Protein AF-A0AAD9KS31-F1 (afdb_monomer)

Sequence (112 aa):
MDFNKLFQADETKVGALLPDMDRLLRKLMKFVTLRLLRGQTDLCEVKFDLRENQHDDTTVAIGMAARTFMDEEDFGPAQQAKFICEVRRFYTAVLQKMVQHFPFGDTSFVSK

Mean predicted aligned error: 8.3 Å

Structure (mmCIF, N/CA/C/O backbone):
data_AF-A0AAD9KS31-F1
#
_entry.id   AF-A0AAD9KS31-F1
#
loop_
_atom_site.group_PDB
_atom_site.id
_atom_site.type_symbol
_atom_site.label_atom_id
_atom_site.label_alt_id
_atom_site.label_comp_id
_atom_site.label_asym_id
_atom_site.label_entity_id
_atom_site.label_seq_id
_atom_site.pdbx_PDB_ins_code
_atom_site.Cartn_x
_atom_site.Cartn_y
_atom_site.Cartn_z
_atom_site.occupancy
_atom_site.B_iso_or_equiv
_atom_site.auth_seq_id
_atom_site.auth_comp_id
_atom_site.auth_asym_id
_atom_site.auth_atom_id
_atom_site.pdbx_PDB_model_num
ATOM 1 N N . MET A 1 1 ? -6.386 -21.738 13.788 1.00 53.16 1 MET A N 1
ATOM 2 C CA . MET A 1 1 ? -7.548 -21.713 12.872 1.00 53.16 1 MET A CA 1
ATOM 3 C C . MET A 1 1 ? -7.162 -20.827 11.691 1.00 53.16 1 MET A C 1
ATOM 5 O O . MET A 1 1 ? -6.478 -19.842 11.922 1.00 53.16 1 MET A O 1
ATOM 9 N N . ASP A 1 2 ? -7.482 -21.219 10.459 1.00 70.75 2 ASP A N 1
ATOM 10 C CA . ASP A 1 2 ? -7.068 -20.528 9.224 1.00 70.75 2 ASP A CA 1
ATOM 11 C C . ASP A 1 2 ? -7.845 -19.207 9.041 1.00 70.75 2 ASP A C 1
ATOM 13 O O . ASP A 1 2 ? -9.072 -19.209 9.167 1.00 70.75 2 ASP A O 1
ATOM 17 N N . PHE A 1 3 ? -7.147 -18.098 8.760 1.00 62.19 3 PHE A N 1
ATOM 18 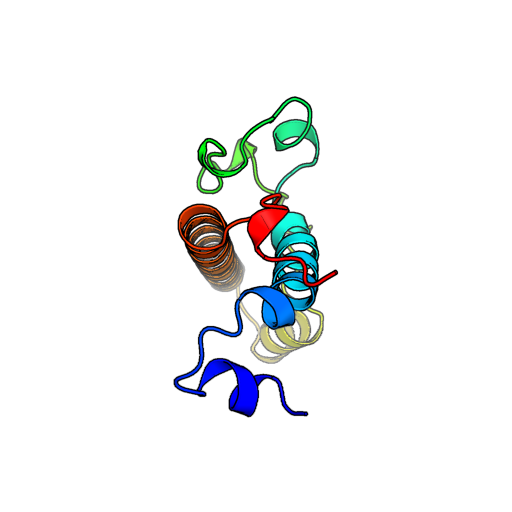C CA . PHE A 1 3 ? -7.725 -16.756 8.565 1.00 62.19 3 PHE A CA 1
ATOM 19 C C . PHE A 1 3 ? -8.872 -16.782 7.546 1.00 62.19 3 PHE A C 1
ATOM 21 O O . PHE A 1 3 ? -9.920 -16.180 7.774 1.00 62.19 3 PHE A O 1
ATOM 28 N N . ASN A 1 4 ? -8.723 -17.569 6.476 1.00 64.19 4 ASN A N 1
ATOM 29 C CA . ASN A 1 4 ? -9.752 -17.705 5.446 1.00 64.19 4 ASN A CA 1
ATOM 30 C C . ASN A 1 4 ? -11.048 -18.341 5.966 1.00 64.19 4 ASN A C 1
ATOM 32 O O . ASN A 1 4 ? -12.131 -17.922 5.571 1.00 64.19 4 ASN A O 1
ATOM 36 N N . LYS A 1 5 ? -10.964 -19.316 6.880 1.00 64.88 5 LYS A N 1
ATOM 37 C CA . LYS A 1 5 ? -12.155 -19.948 7.477 1.00 64.88 5 LYS A CA 1
ATOM 38 C C . LYS A 1 5 ? -12.868 -19.019 8.459 1.00 64.88 5 LYS A C 1
ATOM 40 O O . LYS A 1 5 ? -14.079 -19.108 8.612 1.00 64.88 5 LYS A O 1
ATOM 45 N N . LEU A 1 6 ? -12.117 -18.146 9.128 1.00 61.69 6 LEU A N 1
ATOM 46 C CA . LEU A 1 6 ? -12.648 -17.154 10.066 1.00 61.69 6 LEU A CA 1
ATOM 47 C C . LEU A 1 6 ? -13.328 -15.984 9.351 1.00 61.69 6 LEU A C 1
ATOM 49 O O . LEU A 1 6 ? -14.382 -15.546 9.796 1.00 61.69 6 LEU A O 1
ATOM 53 N N . PHE A 1 7 ? -12.760 -15.518 8.237 1.00 58.09 7 PHE A N 1
ATOM 54 C CA . PHE A 1 7 ? -13.326 -14.435 7.429 1.00 58.09 7 PHE A CA 1
ATOM 55 C C . PHE A 1 7 ? -14.643 -14.822 6.726 1.00 58.09 7 PHE A C 1
ATOM 57 O O . PHE A 1 7 ? -15.441 -13.950 6.408 1.00 58.09 7 PHE A O 1
ATOM 64 N N . GLN A 1 8 ? -14.875 -16.119 6.489 1.00 62.19 8 GLN A N 1
ATOM 65 C CA . GLN A 1 8 ? -16.059 -16.649 5.793 1.00 62.19 8 GLN A CA 1
ATOM 66 C C . GLN A 1 8 ? -17.181 -17.144 6.727 1.00 62.19 8 GLN A C 1
ATOM 68 O O . GLN A 1 8 ? -18.184 -17.659 6.240 1.00 62.19 8 GLN A O 1
ATOM 73 N N . ALA A 1 9 ? -17.025 -17.052 8.051 1.00 65.38 9 ALA A N 1
ATOM 74 C CA . ALA A 1 9 ? -18.051 -17.498 8.995 1.00 65.38 9 ALA A CA 1
ATOM 75 C C . ALA A 1 9 ? -19.142 -16.426 9.187 1.00 65.38 9 ALA A C 1
ATOM 77 O O . ALA A 1 9 ? -18.822 -15.256 9.362 1.00 65.38 9 ALA A O 1
ATOM 78 N N . ASP A 1 10 ? -20.410 -16.846 9.242 1.00 53.97 10 ASP A N 1
ATOM 79 C CA . ASP A 1 10 ? -21.612 -15.990 9.386 1.00 53.97 10 ASP A CA 1
ATOM 80 C C . ASP A 1 10 ? -21.776 -15.347 10.786 1.00 53.97 10 ASP A C 1
ATOM 82 O O . ASP A 1 10 ? -22.759 -14.673 11.086 1.00 53.97 10 ASP A O 1
ATOM 86 N N . GLU A 1 11 ? -20.809 -15.565 11.677 1.00 58.53 11 GLU A N 1
ATOM 87 C CA . GLU A 1 11 ? -20.760 -14.972 13.011 1.00 58.53 11 GLU A CA 1
ATOM 88 C C . GLU A 1 11 ? -19.923 -13.687 12.972 1.00 58.53 11 GLU A C 1
ATOM 90 O O . GLU A 1 11 ? -18.803 -13.682 12.455 1.00 58.53 11 GLU A O 1
ATOM 95 N N . THR A 1 12 ? -20.411 -12.605 13.587 1.00 56.00 12 THR A N 1
ATOM 96 C CA . THR A 1 12 ? -19.686 -11.328 13.701 1.00 56.00 12 THR A CA 1
ATOM 97 C C . THR A 1 12 ? -18.445 -11.479 14.591 1.00 56.00 12 THR A C 1
ATOM 99 O O . THR A 1 12 ? -18.455 -11.160 15.777 1.00 56.00 12 THR A O 1
ATOM 102 N N . LYS A 1 13 ? -17.337 -11.962 14.023 1.00 64.38 13 LYS A N 1
ATOM 103 C CA . LYS A 1 13 ? -16.055 -12.196 14.720 1.00 64.38 13 LYS A CA 1
ATOM 104 C C . LYS A 1 13 ? -15.119 -10.992 14.695 1.00 64.38 13 LYS A C 1
ATOM 106 O O . LYS A 1 13 ? -13.908 -11.153 14.817 1.00 64.38 13 LYS A O 1
ATOM 111 N N . VAL A 1 14 ? -15.662 -9.781 14.566 1.00 66.25 14 VAL A N 1
ATOM 112 C CA . VAL A 1 14 ? -14.888 -8.527 14.498 1.00 66.25 14 VAL A CA 1
ATOM 113 C C . VAL A 1 14 ? -13.889 -8.421 15.658 1.00 66.25 14 VAL A C 1
ATOM 115 O O . VAL A 1 14 ? -12.729 -8.096 15.424 1.00 66.25 14 VAL A O 1
ATOM 118 N N . GLY A 1 15 ? -14.284 -8.829 16.872 1.00 68.00 15 GLY A N 1
ATOM 119 C CA . GLY A 1 15 ? -13.401 -8.913 18.044 1.00 68.00 15 GLY A CA 1
ATOM 120 C C . GLY A 1 15 ? -12.180 -9.826 17.876 1.00 68.00 15 GLY A C 1
ATOM 121 O O . GLY A 1 15 ? -11.082 -9.478 18.298 1.00 68.00 15 GLY A O 1
ATOM 122 N N . ALA A 1 16 ? -12.338 -10.976 17.216 1.00 72.38 16 ALA A N 1
ATOM 123 C CA . ALA A 1 16 ? -11.239 -11.908 16.956 1.00 72.38 16 ALA A CA 1
ATOM 124 C C . ALA A 1 16 ? -10.371 -11.482 15.760 1.00 72.38 16 ALA A C 1
ATOM 126 O O . ALA A 1 16 ? -9.189 -11.811 15.711 1.00 72.38 16 ALA A O 1
ATOM 127 N N . LEU A 1 17 ? -10.949 -10.747 14.804 1.00 76.25 17 LEU A N 1
ATOM 128 C CA . LEU A 1 17 ? -10.248 -10.233 13.623 1.00 76.25 17 LEU A CA 1
ATOM 129 C C . LEU A 1 17 ? -9.488 -8.932 13.907 1.00 76.25 17 LEU A C 1
ATOM 131 O O . LEU A 1 17 ? -8.569 -8.597 13.162 1.00 76.25 17 LEU A O 1
ATOM 135 N N . LEU A 1 18 ? -9.840 -8.214 14.979 1.00 80.00 18 LEU A N 1
ATOM 136 C CA . LEU A 1 18 ? -9.234 -6.940 15.372 1.00 80.00 18 LEU A CA 1
ATOM 137 C C . LEU A 1 18 ? -7.704 -6.988 15.430 1.00 80.00 18 LEU A C 1
ATOM 139 O O . LEU A 1 18 ? -7.086 -6.192 14.725 1.00 80.00 18 LEU A O 1
ATOM 143 N N . PRO A 1 19 ? -7.066 -7.932 16.149 1.00 82.12 19 PRO A N 1
ATOM 144 C CA . PRO A 1 19 ? -5.605 -8.004 16.213 1.00 82.12 19 PRO A CA 1
ATOM 145 C C . PRO A 1 19 ? -4.939 -8.231 14.849 1.00 82.12 19 PRO A C 1
ATOM 147 O O . PRO A 1 19 ? -3.884 -7.656 14.561 1.00 82.12 19 PRO A O 1
ATOM 150 N N . ASP A 1 20 ? -5.551 -9.053 13.994 1.00 84.38 20 ASP A N 1
ATOM 151 C CA . ASP A 1 20 ? -5.026 -9.360 12.663 1.00 84.38 20 ASP A CA 1
ATOM 152 C C . ASP A 1 20 ? -5.180 -8.176 11.707 1.00 84.38 20 ASP A C 1
ATOM 154 O O . ASP A 1 20 ? -4.246 -7.855 10.964 1.00 84.38 20 ASP A O 1
ATOM 158 N N . MET A 1 21 ? -6.318 -7.485 11.767 1.00 85.62 21 MET A N 1
ATOM 159 C CA . MET A 1 21 ? -6.589 -6.274 10.994 1.00 85.62 21 MET A CA 1
ATOM 160 C C . MET A 1 21 ? -5.674 -5.126 11.408 1.00 85.62 21 MET A C 1
ATOM 162 O O . MET A 1 21 ? -5.097 -4.466 10.546 1.00 85.62 21 MET A O 1
ATOM 166 N N . ASP A 1 22 ? -5.439 -4.956 12.705 1.00 84.94 22 ASP A N 1
ATOM 167 C CA . ASP A 1 22 ? -4.456 -4.025 13.259 1.00 84.94 22 ASP A CA 1
ATOM 168 C C . ASP A 1 22 ? -3.037 -4.322 12.755 1.00 84.94 22 ASP A C 1
ATOM 170 O O . ASP A 1 22 ? -2.271 -3.428 12.371 1.00 84.94 22 ASP A O 1
ATOM 174 N N . ARG A 1 23 ? -2.662 -5.606 12.749 1.00 86.81 23 ARG A N 1
ATOM 175 C CA . ARG A 1 23 ? -1.358 -6.054 12.252 1.00 86.81 23 ARG A CA 1
ATOM 176 C C . ARG A 1 23 ? -1.220 -5.786 10.758 1.00 86.81 23 ARG A C 1
ATOM 178 O O . ARG A 1 23 ? -0.147 -5.371 10.314 1.00 86.81 23 ARG A O 1
ATOM 185 N N . LEU A 1 24 ? -2.271 -6.043 9.985 1.00 87.75 24 LEU A N 1
ATOM 186 C CA . LEU A 1 24 ? -2.295 -5.806 8.547 1.00 87.75 24 LEU A CA 1
ATOM 187 C C . LEU A 1 24 ? -2.222 -4.308 8.239 1.00 87.75 24 LEU A C 1
ATOM 189 O O . LEU A 1 24 ? -1.388 -3.910 7.425 1.00 87.75 24 LEU A O 1
ATOM 193 N N . LEU A 1 25 ? -2.994 -3.484 8.951 1.00 87.69 25 LEU A N 1
ATOM 194 C CA . LEU A 1 25 ? -2.981 -2.031 8.812 1.00 87.69 25 LEU A CA 1
ATOM 195 C C . LEU A 1 25 ? -1.561 -1.507 9.029 1.00 87.69 25 LEU A C 1
ATOM 197 O O . LEU A 1 25 ? -1.001 -0.870 8.143 1.00 87.69 25 LEU A O 1
ATOM 201 N N . ARG A 1 26 ? -0.90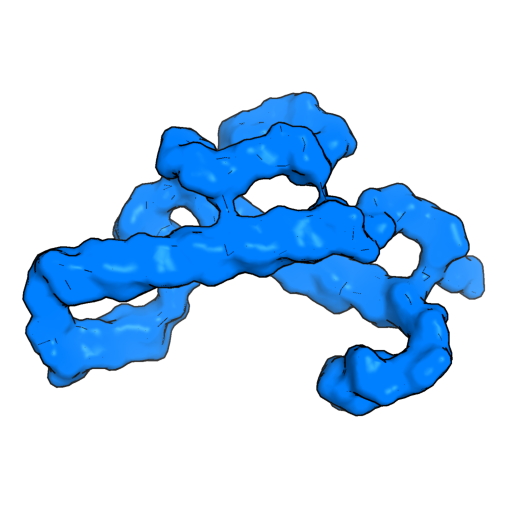5 -1.876 10.137 1.00 86.25 26 ARG A N 1
ATOM 202 C CA . ARG A 1 26 ? 0.486 -1.474 10.423 1.00 86.25 26 ARG A CA 1
ATOM 203 C C . ARG A 1 26 ? 1.478 -1.862 9.323 1.00 86.25 26 ARG A C 1
ATOM 205 O O . ARG A 1 26 ? 2.445 -1.137 9.092 1.00 86.25 26 ARG A O 1
ATOM 212 N N . LYS A 1 27 ? 1.278 -2.999 8.650 1.00 86.75 27 LYS A N 1
ATOM 213 C CA . LYS A 1 27 ? 2.137 -3.418 7.530 1.00 86.75 27 LYS A CA 1
ATOM 214 C C . LYS A 1 27 ? 1.905 -2.565 6.288 1.00 86.75 27 LYS A C 1
ATOM 216 O O . LYS A 1 27 ? 2.881 -2.127 5.687 1.00 86.75 27 LYS A O 1
ATOM 221 N N . LEU A 1 28 ? 0.647 -2.329 5.930 1.00 86.31 28 LEU A N 1
ATOM 222 C CA . LEU A 1 28 ? 0.271 -1.566 4.738 1.00 86.31 28 LEU A CA 1
ATOM 223 C C . LEU A 1 28 ? 0.562 -0.070 4.898 1.00 86.31 28 LEU A C 1
ATOM 225 O O . LEU A 1 28 ? 0.997 0.576 3.953 1.00 86.31 28 LEU A O 1
ATOM 229 N N . MET A 1 29 ? 0.448 0.459 6.116 1.00 86.19 29 MET A N 1
ATOM 230 C CA . MET A 1 29 ? 0.773 1.846 6.459 1.00 86.19 29 MET A CA 1
ATOM 231 C C . MET A 1 29 ? 2.235 2.231 6.196 1.00 86.19 29 MET A C 1
ATOM 233 O O . MET A 1 29 ? 2.530 3.413 6.060 1.00 86.19 29 MET A O 1
ATOM 237 N N . LYS A 1 30 ? 3.147 1.261 6.040 1.00 85.00 30 LYS A N 1
ATOM 238 C CA . LYS A 1 30 ? 4.537 1.509 5.605 1.00 85.00 30 LYS A CA 1
ATOM 239 C C . LYS A 1 30 ? 4.639 2.111 4.200 1.00 85.00 30 LYS A C 1
ATOM 241 O O . LYS A 1 30 ? 5.723 2.487 3.775 1.00 85.00 30 LYS A O 1
ATOM 246 N N . PHE A 1 31 ? 3.531 2.157 3.469 1.00 86.81 31 PHE A N 1
ATOM 247 C CA . PHE A 1 31 ? 3.403 2.825 2.185 1.00 86.81 31 PHE A CA 1
ATOM 248 C C . PHE A 1 31 ? 3.440 4.361 2.287 1.00 86.81 31 PHE A C 1
ATOM 250 O O . PHE A 1 31 ? 3.945 5.030 1.379 1.00 86.81 31 PHE A O 1
ATOM 257 N N . VAL A 1 32 ? 2.943 4.926 3.390 1.00 88.62 32 VAL A N 1
ATOM 258 C CA . VAL A 1 32 ? 2.851 6.376 3.592 1.00 88.62 32 VAL A CA 1
ATOM 259 C C . VAL A 1 32 ? 3.906 6.899 4.554 1.00 88.62 32 VAL A C 1
ATOM 261 O O . VAL A 1 32 ? 4.400 6.191 5.427 1.00 88.62 32 VAL A O 1
ATOM 264 N N . THR A 1 33 ? 4.256 8.170 4.391 1.00 87.31 33 THR A N 1
ATOM 265 C CA . THR A 1 33 ? 5.309 8.806 5.180 1.00 87.31 33 THR A CA 1
ATOM 266 C C . THR A 1 33 ? 4.882 9.014 6.633 1.00 87.31 33 THR A C 1
ATOM 268 O O . THR A 1 33 ? 3.747 9.386 6.923 1.00 87.31 33 THR A O 1
ATOM 271 N N . LEU A 1 34 ? 5.825 8.877 7.572 1.00 83.44 34 LEU A N 1
ATOM 272 C CA . LEU A 1 34 ? 5.558 9.123 8.996 1.00 83.44 34 LEU A CA 1
ATOM 273 C C . LEU A 1 34 ? 5.062 10.556 9.266 1.00 83.44 34 LEU A C 1
ATOM 275 O O . LEU A 1 34 ? 4.302 10.774 10.205 1.00 83.44 34 LEU A O 1
ATOM 279 N N . ARG A 1 35 ? 5.470 11.532 8.440 1.00 84.75 35 ARG A N 1
ATOM 280 C CA . ARG A 1 35 ? 5.006 12.925 8.529 1.00 84.75 35 ARG A CA 1
ATOM 281 C C . ARG A 1 35 ? 3.487 13.023 8.410 1.00 84.75 35 ARG A C 1
ATOM 283 O O . ARG A 1 35 ? 2.902 13.796 9.153 1.00 84.75 35 ARG A O 1
ATOM 290 N N . LEU A 1 36 ? 2.876 12.234 7.525 1.00 83.69 36 LEU A N 1
ATOM 291 C CA . LEU A 1 36 ? 1.424 12.199 7.353 1.00 83.69 36 LEU A CA 1
ATOM 292 C C . LEU A 1 36 ? 0.710 11.780 8.637 1.00 83.69 36 LEU A C 1
ATOM 294 O O . LEU A 1 36 ? -0.358 12.290 8.932 1.00 83.69 36 LEU A O 1
ATOM 298 N N . LEU A 1 37 ? 1.304 10.856 9.392 1.00 80.81 37 LEU A N 1
ATOM 299 C CA . LEU A 1 37 ? 0.686 10.262 10.579 1.00 80.81 37 LEU A CA 1
ATOM 300 C C . LEU A 1 37 ? 0.934 11.074 11.847 1.00 80.81 37 LEU A C 1
ATOM 302 O O . LEU A 1 37 ? 0.204 10.938 12.826 1.00 80.81 37 LEU A O 1
ATOM 306 N N . ARG A 1 38 ? 1.958 11.933 11.851 1.00 79.44 38 ARG A N 1
ATOM 307 C CA . ARG A 1 38 ? 2.233 12.822 12.980 1.00 79.44 38 ARG A CA 1
ATOM 308 C C . ARG A 1 38 ? 1.122 13.866 13.093 1.00 79.44 38 ARG A C 1
ATOM 310 O O . ARG A 1 38 ? 1.037 14.770 12.272 1.00 79.44 38 ARG A O 1
ATOM 317 N N . GLY A 1 39 ? 0.315 13.749 14.144 1.00 68.81 39 GLY A N 1
ATOM 318 C CA . GLY A 1 39 ? -0.758 14.694 14.469 1.00 68.81 39 GLY A CA 1
ATOM 319 C C . GLY A 1 39 ? -2.147 14.282 13.981 1.00 68.81 39 GLY A C 1
ATOM 320 O O . GLY A 1 39 ? -3.105 14.979 14.290 1.00 68.81 39 GLY A O 1
ATOM 321 N N . GLN A 1 40 ? -2.275 13.153 13.278 1.00 77.75 40 GLN A N 1
ATOM 322 C CA . GLN A 1 40 ? -3.582 12.626 12.883 1.00 77.75 40 GLN A CA 1
ATOM 323 C C . GLN A 1 40 ? -4.208 11.867 14.047 1.00 77.75 40 GLN A C 1
ATOM 325 O O . GLN A 1 40 ? -3.602 10.945 14.595 1.00 77.75 40 GLN A O 1
ATOM 330 N N . THR A 1 41 ? -5.407 12.291 14.439 1.00 74.75 41 THR A N 1
ATOM 331 C CA . THR A 1 41 ? -6.199 11.647 15.499 1.00 74.75 41 THR A CA 1
ATOM 332 C C . THR A 1 41 ? -7.204 10.658 14.920 1.00 74.75 41 THR A C 1
ATOM 334 O O . THR A 1 41 ? -7.511 9.664 15.570 1.00 74.75 41 THR A O 1
ATOM 337 N N . ASP A 1 42 ? -7.644 10.896 13.683 1.00 82.06 42 ASP A N 1
ATOM 338 C CA . ASP A 1 42 ? -8.519 10.013 12.925 1.00 82.06 42 ASP A CA 1
ATOM 339 C C . ASP A 1 42 ? -7.845 9.614 11.606 1.00 82.06 42 ASP A C 1
ATOM 341 O O . ASP A 1 42 ? -7.449 10.453 10.796 1.00 82.06 42 ASP A O 1
ATOM 345 N N . LEU A 1 43 ? -7.697 8.308 11.389 1.00 83.69 43 LEU A N 1
ATOM 346 C CA . LEU A 1 43 ? -7.135 7.784 10.148 1.00 83.69 43 LEU A CA 1
ATOM 347 C C . LEU A 1 43 ? -8.105 7.944 8.967 1.00 83.69 43 LEU A C 1
ATOM 349 O O . LEU A 1 43 ? -7.649 7.920 7.823 1.00 83.69 43 LEU A O 1
ATOM 353 N N . CYS A 1 44 ? -9.410 8.107 9.209 1.00 83.38 44 CYS A N 1
ATOM 354 C CA . CYS A 1 44 ? -10.424 8.264 8.160 1.00 83.38 44 CYS A CA 1
ATOM 355 C C . CYS A 1 44 ? -10.245 9.561 7.365 1.00 83.38 44 CYS A C 1
ATOM 357 O O . CYS A 1 44 ? -10.627 9.628 6.197 1.00 83.38 44 CYS A O 1
ATOM 359 N N . GLU A 1 45 ? -9.626 10.573 7.973 1.00 84.38 45 GLU A N 1
ATOM 360 C CA . GLU A 1 45 ? -9.357 11.874 7.353 1.00 84.38 45 GLU A CA 1
ATOM 361 C C . GLU A 1 45 ? -8.047 11.892 6.545 1.00 84.38 45 GLU A C 1
ATOM 363 O O . GLU A 1 45 ? -7.739 12.858 5.837 1.00 84.38 45 GLU A O 1
ATOM 368 N N . VAL A 1 46 ? -7.260 10.815 6.616 1.00 86.75 46 VAL A N 1
ATOM 369 C CA . VAL A 1 46 ? -5.958 10.733 5.960 1.00 86.75 46 VAL A CA 1
ATOM 370 C C . VAL A 1 46 ? -6.118 10.538 4.451 1.00 86.75 46 VAL A C 1
ATOM 372 O O . VAL A 1 46 ? -6.686 9.563 3.960 1.00 86.75 46 VAL A O 1
ATOM 375 N N . LYS A 1 47 ? -5.522 11.453 3.683 1.00 90.00 47 LYS A N 1
ATOM 376 C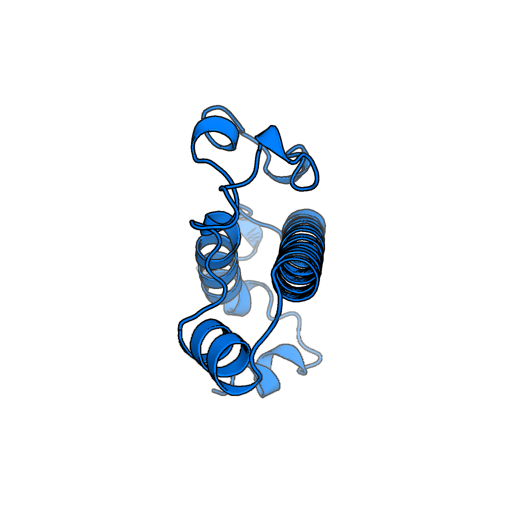 CA . LYS A 1 47 ? -5.490 11.396 2.215 1.00 90.00 47 LYS A CA 1
ATOM 377 C C . LYS A 1 47 ? -4.354 10.499 1.720 1.00 90.00 47 LYS A C 1
ATOM 379 O O . LYS A 1 47 ? -3.240 10.966 1.460 1.00 90.00 47 LYS A O 1
ATOM 384 N N . PHE A 1 48 ? -4.634 9.198 1.633 1.00 90.50 48 PHE A N 1
ATOM 385 C CA . PHE A 1 48 ? -3.687 8.160 1.196 1.00 90.50 48 PHE A CA 1
ATOM 386 C C . PHE A 1 48 ? -3.365 8.183 -0.307 1.00 90.50 48 PHE A C 1
ATOM 388 O O . PHE A 1 48 ? -2.419 7.530 -0.744 1.00 90.50 48 PHE A O 1
ATOM 395 N N . ASP A 1 49 ? -4.160 8.876 -1.112 1.00 90.88 49 ASP A N 1
ATOM 396 C CA . ASP A 1 49 ? -4.063 8.979 -2.571 1.00 90.88 49 ASP A CA 1
ATOM 397 C C . ASP A 1 49 ? -3.086 10.069 -3.043 1.00 90.88 49 ASP A C 1
ATOM 399 O O . ASP A 1 49 ? -2.574 9.999 -4.160 1.00 90.88 49 ASP A O 1
ATOM 403 N N . LEU A 1 50 ? -2.771 11.036 -2.178 1.00 90.56 50 LEU A N 1
ATOM 404 C CA . LEU A 1 50 ? -1.839 12.124 -2.470 1.00 90.56 50 LEU A CA 1
ATOM 405 C C . LEU A 1 50 ? -0.383 11.638 -2.521 1.00 90.56 50 LEU A C 1
ATOM 407 O O . LEU A 1 50 ? 0.113 10.991 -1.596 1.00 90.56 50 LEU A O 1
ATOM 411 N N . ARG A 1 51 ? 0.341 11.970 -3.597 1.00 89.19 51 ARG A N 1
ATOM 412 C CA . ARG A 1 51 ? 1.693 11.440 -3.848 1.00 89.19 51 ARG A CA 1
ATOM 413 C C . ARG A 1 51 ? 2.718 11.923 -2.823 1.00 89.19 51 ARG A C 1
ATOM 415 O O . ARG A 1 51 ? 3.600 11.148 -2.452 1.00 89.19 51 ARG A O 1
ATOM 422 N N . GLU A 1 52 ? 2.588 13.157 -2.348 1.00 89.81 52 GLU A N 1
ATOM 423 C CA . GLU A 1 52 ? 3.430 13.787 -1.321 1.00 89.81 52 GLU A CA 1
ATOM 424 C C . GLU A 1 52 ? 3.298 13.143 0.066 1.00 89.81 52 GLU A C 1
ATOM 426 O O . GLU A 1 52 ? 4.127 13.372 0.953 1.00 89.81 52 GLU A O 1
ATOM 431 N N . ASN A 1 53 ? 2.255 12.334 0.251 1.00 90.19 53 ASN A N 1
ATOM 432 C CA . ASN A 1 53 ? 1.998 11.583 1.469 1.00 90.19 53 ASN A CA 1
ATOM 433 C C . ASN A 1 53 ? 2.588 10.169 1.413 1.00 90.19 53 ASN A C 1
ATOM 435 O O . ASN A 1 53 ? 2.660 9.499 2.443 1.00 90.19 53 ASN A O 1
ATOM 439 N N . GLN A 1 54 ? 3.051 9.725 0.245 1.00 91.38 54 GLN A N 1
ATOM 440 C CA . GLN A 1 54 ? 3.540 8.372 -0.002 1.00 91.38 54 GLN A CA 1
ATOM 441 C C . GLN A 1 54 ? 5.068 8.336 -0.106 1.00 91.38 54 GLN A C 1
ATOM 443 O O . GLN A 1 54 ? 5.700 9.292 -0.555 1.00 91.38 54 GLN A O 1
ATOM 448 N N . HIS A 1 55 ? 5.670 7.204 0.255 1.00 89.75 55 HIS A N 1
ATOM 449 C CA . HIS A 1 55 ? 7.098 6.969 0.027 1.00 89.75 55 HIS A CA 1
ATOM 450 C C . HIS A 1 55 ? 7.456 6.956 -1.462 1.00 89.75 55 HIS A C 1
ATOM 452 O O . HIS A 1 55 ? 6.587 6.731 -2.305 1.00 89.75 55 HIS A O 1
ATOM 458 N N . ASP A 1 56 ? 8.731 7.168 -1.791 1.00 88.06 56 ASP A N 1
ATOM 459 C CA . ASP A 1 56 ? 9.230 7.133 -3.169 1.00 88.06 56 ASP A CA 1
ATOM 460 C C . ASP A 1 56 ? 9.260 5.737 -3.779 1.00 88.06 56 ASP A C 1
ATOM 462 O O . ASP A 1 56 ? 9.254 4.742 -3.064 1.00 88.06 56 ASP A O 1
ATOM 466 N N . ASP A 1 57 ? 9.289 5.662 -5.111 1.00 84.06 57 ASP A N 1
ATOM 467 C CA . ASP A 1 57 ? 9.201 4.409 -5.879 1.00 84.06 57 ASP A CA 1
ATOM 468 C C . ASP A 1 57 ? 10.287 3.393 -5.482 1.00 84.06 57 ASP A C 1
ATOM 470 O O . ASP A 1 57 ? 10.038 2.191 -5.400 1.00 84.06 57 ASP A O 1
ATOM 474 N N . THR A 1 58 ? 11.477 3.879 -5.127 1.00 78.31 58 THR A N 1
ATOM 475 C CA . THR A 1 58 ? 12.587 3.056 -4.622 1.00 78.31 58 THR A CA 1
ATOM 476 C C . THR A 1 58 ? 12.328 2.496 -3.222 1.00 78.31 58 THR A C 1
ATOM 478 O O . THR A 1 58 ? 12.886 1.464 -2.856 1.00 78.31 58 THR A O 1
ATOM 481 N N . THR A 1 59 ? 11.459 3.150 -2.452 1.00 81.19 59 THR A N 1
ATOM 482 C CA . THR A 1 59 ? 11.169 2.868 -1.039 1.00 81.19 59 THR A CA 1
ATOM 483 C C . THR A 1 59 ? 9.847 2.119 -0.850 1.00 81.19 59 THR A C 1
ATOM 485 O O . THR A 1 59 ? 9.666 1.452 0.169 1.00 81.19 59 THR A O 1
ATOM 488 N N . VAL A 1 60 ? 8.923 2.173 -1.820 1.00 80.56 60 VAL A N 1
ATOM 489 C CA . VAL A 1 60 ? 7.676 1.397 -1.765 1.00 80.56 60 VAL A CA 1
ATOM 490 C C . VAL A 1 60 ? 8.004 -0.093 -1.637 1.00 80.56 60 VAL A C 1
ATOM 492 O O . VAL A 1 60 ? 8.741 -0.686 -2.432 1.00 80.56 60 VAL A O 1
ATOM 495 N N . ALA A 1 61 ? 7.437 -0.712 -0.602 1.00 79.81 61 ALA A N 1
ATOM 496 C CA . ALA A 1 61 ? 7.592 -2.130 -0.339 1.00 79.81 61 ALA A CA 1
ATOM 497 C C . ALA A 1 61 ? 6.750 -2.940 -1.336 1.00 79.81 61 ALA A C 1
ATOM 499 O O . ALA A 1 61 ? 5.588 -3.227 -1.077 1.00 79.81 61 ALA A O 1
ATOM 500 N N . ILE A 1 62 ? 7.337 -3.308 -2.473 1.00 82.81 62 ILE A N 1
ATOM 501 C CA . ILE A 1 62 ? 6.722 -4.213 -3.464 1.00 82.81 62 ILE A CA 1
ATOM 502 C C . ILE A 1 62 ? 7.145 -5.683 -3.268 1.00 82.81 62 ILE A C 1
ATOM 504 O O . ILE A 1 62 ? 6.596 -6.582 -3.891 1.00 82.81 62 ILE A O 1
ATOM 508 N N . GLY A 1 63 ? 8.084 -5.934 -2.345 1.00 81.94 63 GLY A N 1
ATOM 509 C CA . GLY A 1 63 ? 8.625 -7.261 -2.037 1.00 81.94 63 GLY A CA 1
ATOM 510 C C . GLY A 1 63 ? 9.748 -7.693 -2.986 1.00 81.94 63 GLY A C 1
ATOM 511 O O . GLY A 1 63 ? 9.803 -7.270 -4.136 1.00 81.94 63 GLY A O 1
ATOM 512 N N . MET A 1 64 ? 10.660 -8.538 -2.492 1.00 84.00 64 MET A N 1
ATOM 513 C CA . MET A 1 64 ? 11.793 -9.035 -3.288 1.00 84.00 64 MET A CA 1
ATOM 514 C C . MET A 1 64 ? 11.334 -9.857 -4.491 1.00 84.00 64 MET A C 1
ATOM 516 O O . MET A 1 64 ? 11.833 -9.637 -5.581 1.00 84.00 64 MET A O 1
ATOM 520 N N . ALA A 1 65 ? 10.333 -10.724 -4.319 1.00 87.19 65 ALA A N 1
ATOM 521 C CA . ALA A 1 65 ? 9.820 -11.559 -5.404 1.00 87.19 65 ALA A CA 1
ATOM 522 C C . ALA A 1 65 ? 9.283 -10.736 -6.589 1.00 87.19 65 ALA A C 1
ATOM 524 O O . ALA A 1 65 ? 9.546 -11.079 -7.733 1.00 87.19 65 ALA A O 1
ATOM 525 N N . ALA A 1 66 ? 8.583 -9.623 -6.329 1.00 88.31 66 ALA A N 1
ATOM 526 C CA . ALA A 1 66 ? 8.108 -8.745 -7.397 1.00 88.31 66 ALA A CA 1
ATOM 527 C C . ALA A 1 66 ? 9.261 -8.016 -8.100 1.00 88.31 66 ALA A C 1
ATOM 529 O O . ALA A 1 66 ? 9.209 -7.829 -9.309 1.00 88.31 66 ALA A O 1
ATOM 530 N N . ARG A 1 67 ? 10.305 -7.618 -7.355 1.00 87.38 67 ARG A N 1
ATOM 531 C CA . ARG A 1 67 ? 11.518 -7.023 -7.942 1.00 87.38 67 ARG A CA 1
ATOM 532 C C . ARG A 1 67 ? 12.229 -8.024 -8.845 1.00 87.38 67 ARG A C 1
ATOM 534 O O . ARG A 1 67 ? 12.439 -7.718 -10.006 1.00 87.38 67 ARG A O 1
ATOM 541 N N . THR A 1 68 ? 12.474 -9.232 -8.342 1.00 89.81 68 THR A N 1
ATOM 542 C CA . THR A 1 68 ? 13.083 -10.320 -9.113 1.00 89.81 68 THR A CA 1
ATOM 543 C C . THR A 1 68 ? 12.281 -10.641 -10.368 1.00 89.81 68 THR A C 1
ATOM 545 O O . THR A 1 68 ? 12.866 -10.727 -11.433 1.00 89.81 68 THR A O 1
ATOM 548 N N . PHE A 1 69 ? 10.952 -10.722 -10.275 1.00 91.12 69 PHE A N 1
ATOM 549 C CA . PHE A 1 69 ? 10.100 -10.934 -11.445 1.00 91.12 69 PHE A CA 1
ATOM 550 C C . PHE A 1 69 ? 10.241 -9.817 -12.492 1.00 91.12 69 PHE A C 1
ATOM 552 O O . PHE A 1 69 ? 10.359 -10.099 -13.677 1.00 91.12 69 PHE A O 1
ATOM 559 N N . MET A 1 70 ? 10.253 -8.545 -12.075 1.00 91.12 70 MET A N 1
ATOM 560 C CA . MET A 1 70 ? 10.452 -7.430 -13.012 1.00 91.12 70 MET A CA 1
ATOM 561 C C . MET A 1 70 ? 11.837 -7.456 -13.667 1.00 91.12 70 MET A C 1
ATOM 563 O O . MET A 1 70 ? 11.954 -7.063 -14.825 1.00 91.12 70 MET A O 1
ATOM 567 N N . ASP A 1 71 ? 12.861 -7.897 -12.934 1.00 89.75 71 ASP A N 1
ATOM 568 C CA . ASP A 1 71 ? 14.224 -8.029 -13.449 1.00 89.75 71 ASP A CA 1
ATOM 569 C C . ASP A 1 71 ? 14.341 -9.218 -14.426 1.00 89.75 71 ASP A C 1
ATOM 571 O O . ASP A 1 71 ? 14.958 -9.086 -15.479 1.00 89.75 71 ASP A O 1
ATOM 575 N N . GLU A 1 72 ? 13.726 -10.364 -14.110 1.00 94.00 72 GLU A N 1
ATOM 576 C CA . GLU A 1 72 ? 13.700 -11.570 -14.957 1.00 94.00 72 GLU A CA 1
ATOM 577 C C . GLU A 1 72 ? 12.951 -11.342 -16.277 1.00 94.00 72 GLU A C 1
ATOM 579 O O . GLU A 1 72 ? 13.378 -11.829 -17.322 1.00 94.00 72 GLU A O 1
ATOM 584 N N . GLU A 1 73 ? 11.866 -10.568 -16.237 1.00 95.12 73 GLU A N 1
ATOM 585 C CA . GLU A 1 73 ? 11.063 -10.200 -17.410 1.00 95.12 73 GLU A CA 1
ATOM 586 C C . GLU A 1 73 ? 11.588 -8.946 -18.140 1.00 95.12 73 GLU A C 1
ATOM 588 O O . GLU A 1 73 ? 10.917 -8.431 -19.037 1.00 95.12 73 GLU A O 1
ATOM 593 N N . ASP A 1 74 ? 12.761 -8.431 -17.748 1.00 92.12 74 ASP A N 1
ATOM 594 C CA .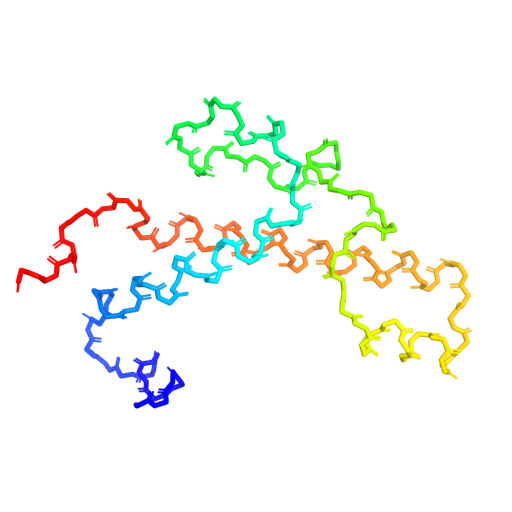 ASP A 1 74 ? 13.438 -7.265 -18.338 1.00 92.12 74 ASP A CA 1
ATOM 595 C C . ASP A 1 74 ? 12.515 -6.040 -18.493 1.00 92.12 74 ASP A C 1
ATOM 597 O O . ASP A 1 74 ? 12.378 -5.427 -19.558 1.00 92.12 74 ASP A O 1
ATOM 601 N N . PHE A 1 75 ? 11.811 -5.684 -17.411 1.00 93.62 75 PHE A N 1
ATOM 602 C CA . PHE A 1 75 ? 10.898 -4.544 -17.426 1.00 93.62 75 PHE A CA 1
ATOM 603 C C . PHE A 1 75 ? 11.658 -3.249 -17.718 1.00 93.62 75 PHE A C 1
ATOM 605 O O . PHE A 1 75 ? 12.468 -2.782 -16.912 1.00 93.62 75 PHE A O 1
ATOM 612 N N . GLY A 1 76 ? 11.288 -2.577 -18.808 1.00 93.06 76 GLY A N 1
ATOM 613 C CA . GLY A 1 76 ? 11.784 -1.239 -19.106 1.00 93.06 76 GLY A CA 1
ATOM 614 C C . GLY A 1 76 ? 11.273 -0.187 -18.103 1.00 93.06 76 GLY A C 1
ATOM 615 O O . GLY A 1 76 ? 10.261 -0.400 -17.425 1.00 93.06 76 GLY A O 1
ATOM 616 N N . PRO A 1 77 ? 11.886 1.013 -18.050 1.00 90.25 77 PRO A N 1
ATOM 617 C CA . PRO A 1 77 ? 11.539 2.050 -17.069 1.00 90.25 77 PRO A CA 1
ATOM 618 C C . PRO A 1 77 ? 10.046 2.419 -17.029 1.00 90.25 77 PRO A C 1
ATOM 620 O O . PRO A 1 77 ? 9.475 2.622 -15.959 1.00 90.25 77 PRO A O 1
ATOM 623 N N . ALA A 1 78 ? 9.381 2.458 -18.188 1.00 92.62 78 ALA A N 1
ATOM 624 C CA . ALA A 1 78 ? 7.951 2.757 -18.275 1.00 92.62 78 ALA A CA 1
ATOM 625 C C . ALA A 1 78 ? 7.067 1.641 -17.686 1.00 92.62 78 ALA A C 1
ATOM 627 O O . ALA A 1 78 ? 6.046 1.927 -17.057 1.00 92.62 78 ALA A O 1
ATOM 628 N N . GLN A 1 79 ? 7.453 0.373 -17.861 1.00 92.94 79 GLN A N 1
ATOM 629 C CA . GLN A 1 79 ? 6.729 -0.771 -17.297 1.00 92.94 79 GLN A CA 1
ATOM 630 C C . GLN A 1 79 ? 6.906 -0.831 -15.781 1.00 92.94 79 GLN A C 1
ATOM 632 O O . GLN A 1 79 ? 5.918 -1.016 -15.072 1.00 92.94 79 GLN A O 1
ATOM 637 N N . GLN A 1 80 ? 8.121 -0.587 -15.281 1.00 90.00 80 GLN A N 1
ATOM 638 C CA . GLN A 1 80 ? 8.381 -0.495 -13.841 1.00 90.00 80 GLN A CA 1
ATOM 639 C C . GLN A 1 80 ? 7.561 0.631 -13.200 1.00 90.00 80 GLN A C 1
ATOM 641 O O . GLN A 1 80 ? 6.877 0.409 -12.201 1.00 90.00 80 GLN A O 1
ATOM 646 N N . ALA A 1 81 ? 7.547 1.821 -13.811 1.00 89.88 81 ALA A N 1
ATOM 647 C CA . ALA A 1 81 ? 6.746 2.946 -13.329 1.00 89.88 81 ALA A CA 1
ATOM 648 C C . ALA A 1 81 ? 5.245 2.611 -13.298 1.00 89.88 81 ALA A C 1
ATOM 650 O O . ALA A 1 81 ? 4.558 2.906 -12.317 1.00 89.88 81 ALA A O 1
ATOM 651 N N . LYS A 1 82 ? 4.732 1.939 -14.339 1.00 92.38 82 LYS A N 1
ATOM 652 C CA . LYS A 1 82 ? 3.339 1.478 -14.382 1.00 92.38 82 LYS A CA 1
ATOM 653 C C . LYS A 1 82 ? 3.050 0.450 -13.287 1.00 92.38 82 LYS A C 1
ATOM 655 O O . LYS A 1 82 ? 2.043 0.578 -12.600 1.00 92.38 82 LYS A O 1
ATOM 660 N N . PHE A 1 83 ? 3.929 -0.531 -13.091 1.00 92.12 83 PHE A N 1
ATOM 661 C CA . PHE A 1 83 ? 3.779 -1.543 -12.046 1.00 92.12 83 PHE A CA 1
ATOM 662 C C . PHE A 1 83 ? 3.712 -0.901 -10.659 1.00 92.12 83 PHE A C 1
ATOM 664 O O . PHE A 1 83 ? 2.782 -1.154 -9.895 1.00 92.12 83 PHE A O 1
ATOM 671 N N . ILE A 1 84 ? 4.652 -0.003 -10.357 1.00 90.69 84 ILE A N 1
ATOM 672 C CA . ILE A 1 84 ? 4.678 0.714 -9.081 1.00 90.69 84 ILE A CA 1
ATOM 673 C C . ILE A 1 84 ? 3.409 1.557 -8.920 1.00 90.69 84 ILE A C 1
ATOM 675 O O . ILE A 1 84 ? 2.813 1.542 -7.845 1.00 90.69 84 ILE A O 1
ATOM 679 N N . CYS A 1 85 ? 2.938 2.228 -9.976 1.00 91.44 85 CYS A N 1
ATOM 680 C CA . CYS A 1 85 ? 1.674 2.968 -9.955 1.00 91.44 85 CYS A CA 1
ATOM 681 C C . CYS A 1 85 ? 0.479 2.078 -9.568 1.00 91.44 85 CYS A C 1
ATOM 683 O O . CYS A 1 85 ? -0.325 2.471 -8.720 1.00 91.44 85 CYS A O 1
ATOM 685 N N . GLU A 1 86 ? 0.384 0.863 -10.111 1.00 92.75 86 GLU A N 1
ATOM 686 C CA . GLU A 1 86 ? -0.683 -0.074 -9.738 1.00 92.75 86 GLU A CA 1
ATOM 687 C C . GLU A 1 86 ? -0.542 -0.577 -8.294 1.00 92.75 86 GLU A C 1
ATOM 689 O O . GLU A 1 86 ? -1.538 -0.669 -7.575 1.00 92.75 86 GLU A O 1
ATOM 694 N N . VAL A 1 87 ? 0.683 -0.808 -7.807 1.00 91.19 87 VAL A N 1
ATOM 695 C CA . VAL A 1 87 ? 0.903 -1.147 -6.389 1.00 91.19 87 VAL A CA 1
ATOM 696 C C . VAL A 1 87 ? 0.454 -0.007 -5.469 1.00 91.19 87 VAL A C 1
ATOM 698 O O . VAL A 1 87 ? -0.175 -0.256 -4.439 1.00 91.19 87 VAL A O 1
ATOM 701 N N . ARG A 1 88 ? 0.712 1.252 -5.847 1.00 91.50 88 ARG A N 1
ATOM 702 C CA . ARG A 1 88 ? 0.228 2.426 -5.101 1.00 91.50 88 ARG A CA 1
ATOM 703 C C . ARG A 1 88 ? -1.293 2.440 -5.029 1.00 91.50 88 ARG A C 1
ATOM 705 O O . ARG A 1 88 ?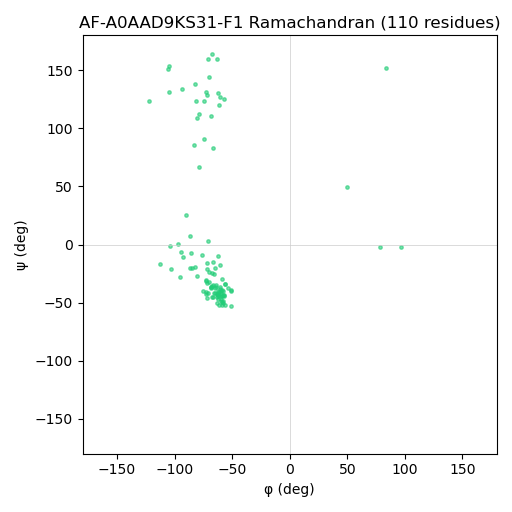 -1.845 2.570 -3.941 1.00 91.50 88 ARG A O 1
ATOM 712 N N . ARG A 1 89 ? -1.966 2.253 -6.168 1.00 92.44 89 ARG A N 1
ATOM 713 C CA . ARG A 1 89 ? -3.434 2.190 -6.236 1.00 92.44 89 ARG A CA 1
ATOM 714 C C . ARG A 1 89 ? -3.993 1.089 -5.347 1.00 92.44 89 ARG A C 1
ATOM 716 O O . ARG A 1 89 ? -4.949 1.333 -4.615 1.00 92.44 89 ARG A O 1
ATOM 723 N N . PHE A 1 90 ? -3.370 -0.087 -5.366 1.00 92.31 90 PHE A N 1
ATOM 724 C CA . PHE A 1 90 ? -3.739 -1.189 -4.487 1.00 92.31 90 PHE A CA 1
ATOM 725 C C . PHE A 1 90 ? -3.621 -0.797 -3.007 1.00 92.31 90 PHE A C 1
ATOM 727 O O . PHE A 1 90 ? -4.591 -0.938 -2.263 1.00 92.31 90 PHE A O 1
ATOM 734 N N . TYR A 1 91 ? -2.478 -0.254 -2.576 1.00 92.31 91 TYR A N 1
ATOM 735 C CA . TYR A 1 91 ? -2.294 0.157 -1.182 1.00 92.31 91 TYR A CA 1
ATOM 736 C C . TYR A 1 91 ? -3.265 1.252 -0.750 1.00 92.31 91 TYR A C 1
ATOM 738 O O . TYR A 1 91 ? -3.856 1.132 0.322 1.00 92.31 91 TYR A O 1
ATOM 746 N N . THR A 1 92 ? -3.489 2.269 -1.581 1.00 93.00 92 THR A N 1
ATOM 747 C CA . THR A 1 92 ? -4.482 3.315 -1.310 1.00 93.00 92 THR A CA 1
ATOM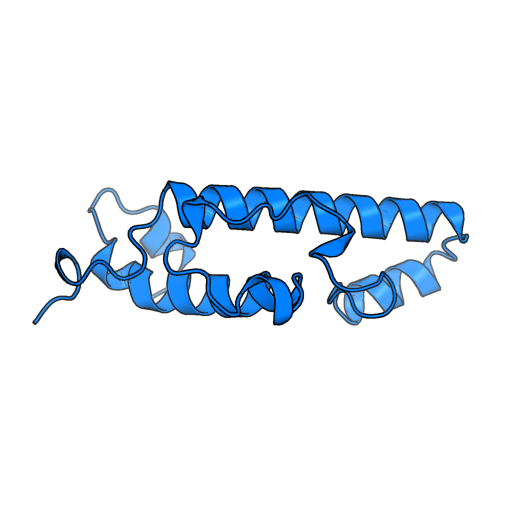 748 C C . THR A 1 92 ? -5.879 2.720 -1.135 1.00 93.00 92 THR A C 1
ATOM 750 O O . THR A 1 92 ? -6.523 2.987 -0.123 1.00 93.00 92 THR A O 1
ATOM 753 N N . ALA A 1 93 ? -6.325 1.869 -2.064 1.00 92.44 93 ALA A N 1
ATOM 754 C CA . ALA A 1 93 ? -7.659 1.275 -2.016 1.00 92.44 93 ALA A CA 1
ATOM 755 C C . ALA A 1 93 ? -7.856 0.385 -0.781 1.00 92.44 93 ALA A C 1
ATOM 757 O O . ALA A 1 93 ? -8.895 0.456 -0.121 1.00 92.44 93 ALA A O 1
ATOM 758 N N . VAL A 1 94 ? -6.858 -0.437 -0.437 1.00 91.19 94 VAL A N 1
ATOM 759 C CA . VAL A 1 94 ? -6.936 -1.308 0.743 1.00 91.19 94 VAL A CA 1
ATOM 760 C C . VAL A 1 94 ? -6.929 -0.485 2.02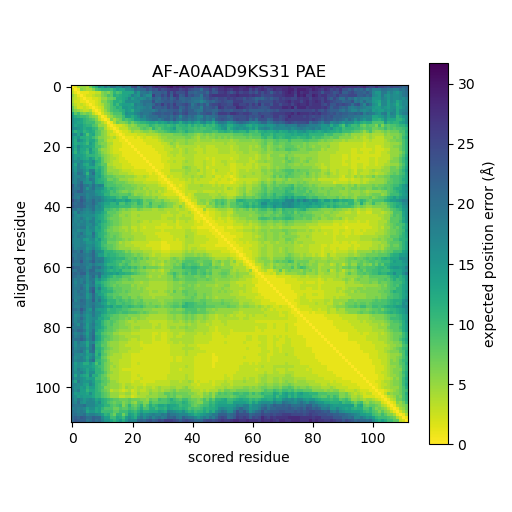9 1.00 91.19 94 VAL A C 1
ATOM 762 O O . VAL A 1 94 ? -7.763 -0.741 2.892 1.00 91.19 94 VAL A O 1
ATOM 765 N N . LEU A 1 95 ? -6.052 0.515 2.159 1.00 90.81 95 LEU A N 1
ATOM 766 C CA . LEU A 1 95 ? -6.003 1.368 3.352 1.00 90.81 95 LEU A CA 1
ATOM 767 C C . LEU A 1 95 ? -7.309 2.141 3.553 1.00 90.81 95 LEU A C 1
ATOM 769 O O . LEU A 1 95 ? -7.864 2.099 4.648 1.00 90.81 95 LEU A O 1
ATOM 773 N N . GLN A 1 96 ? -7.838 2.770 2.500 1.00 90.81 96 GLN A N 1
ATOM 774 C CA . GLN A 1 96 ? -9.122 3.476 2.560 1.00 90.81 96 GLN A CA 1
ATOM 775 C C . GLN A 1 96 ? -10.250 2.536 2.983 1.00 90.81 96 GLN A C 1
ATOM 777 O O . GLN A 1 96 ? -10.985 2.841 3.918 1.00 90.81 96 GLN A O 1
ATOM 782 N N . LYS A 1 97 ? -10.344 1.357 2.358 1.00 89.50 97 LYS A N 1
ATOM 783 C CA . LYS A 1 97 ? -11.367 0.367 2.699 1.00 89.50 97 LYS A CA 1
ATOM 784 C C . LYS A 1 97 ? -11.233 -0.122 4.141 1.00 89.50 97 LYS A C 1
ATOM 786 O O . LYS A 1 97 ? -12.234 -0.245 4.838 1.00 89.50 97 LYS A O 1
ATOM 791 N N . MET A 1 98 ? -10.017 -0.419 4.596 1.00 89.25 98 MET A N 1
ATOM 792 C CA . MET A 1 98 ? -9.790 -0.880 5.965 1.00 89.25 98 MET A CA 1
ATOM 793 C C . MET A 1 98 ? -10.225 0.185 6.964 1.00 89.25 98 MET A C 1
ATOM 795 O O . MET A 1 98 ? -11.003 -0.114 7.860 1.00 89.25 98 MET A O 1
ATOM 799 N N . VAL A 1 99 ? -9.744 1.416 6.800 1.00 88.19 99 VAL A N 1
ATOM 800 C CA . VAL A 1 99 ? -9.981 2.500 7.758 1.00 88.19 99 VAL A CA 1
ATOM 801 C C . VAL A 1 99 ? -11.450 2.933 7.791 1.00 88.19 99 VAL A C 1
ATOM 803 O O . VAL A 1 99 ? -11.964 3.213 8.864 1.00 88.19 99 VAL A O 1
ATOM 806 N N . GLN A 1 100 ? -12.152 2.917 6.654 1.00 86.00 100 GLN A N 1
ATOM 807 C CA . GLN A 1 100 ? -13.572 3.287 6.590 1.00 86.00 100 GLN A CA 1
ATOM 808 C C . GLN A 1 100 ? -14.518 2.243 7.193 1.00 86.00 100 GLN A C 1
ATOM 810 O O . GLN A 1 100 ? -15.606 2.592 7.645 1.00 86.00 100 GLN A O 1
ATOM 815 N N . HIS A 1 101 ? -14.155 0.960 7.142 1.00 83.06 101 HIS A N 1
ATOM 816 C CA . HIS A 1 101 ? -15.081 -0.125 7.477 1.00 83.06 101 HIS A CA 1
ATOM 817 C C . HIS A 1 101 ? -14.713 -0.893 8.741 1.00 83.06 101 HIS A C 1
ATOM 819 O O . HIS A 1 101 ? -15.552 -1.629 9.261 1.00 83.06 101 HIS A O 1
ATOM 825 N N . PHE A 1 102 ? -13.477 -0.773 9.220 1.00 81.94 102 PHE A N 1
ATOM 826 C CA . PHE A 1 102 ? -13.022 -1.500 10.391 1.00 81.94 102 PHE A CA 1
ATOM 827 C C . PHE A 1 102 ? -12.945 -0.567 11.606 1.00 81.94 102 PHE A C 1
ATOM 829 O O . PHE A 1 102 ? -12.364 0.513 11.493 1.00 81.94 102 PHE A O 1
ATOM 836 N N . PRO A 1 103 ? -13.502 -0.958 12.768 1.00 80.25 103 PRO A N 1
ATOM 837 C CA . PRO A 1 103 ? -13.599 -0.089 13.938 1.00 80.25 103 PRO A CA 1
ATOM 838 C C . PRO A 1 103 ? -12.257 -0.023 14.688 1.00 80.25 103 PRO A C 1
ATOM 840 O O . PRO A 1 103 ? -12.106 -0.530 15.800 1.00 80.25 103 PRO A O 1
ATOM 843 N N . PHE A 1 104 ? -11.240 0.560 14.053 1.00 76.62 104 PHE A N 1
ATOM 844 C CA . PHE A 1 104 ? -9.920 0.729 14.654 1.00 76.62 104 PHE A CA 1
ATOM 845 C C . PHE 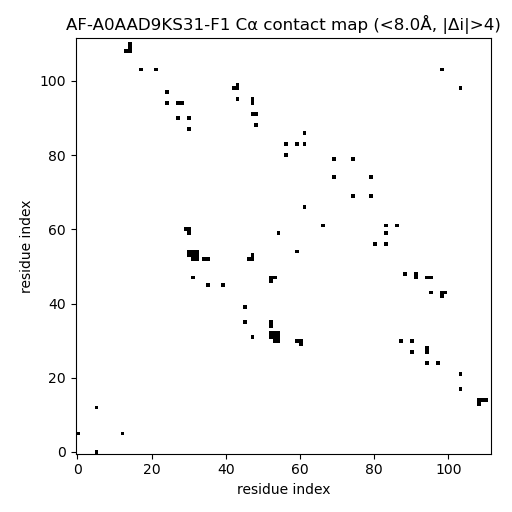A 1 104 ? -10.002 1.621 15.895 1.00 76.62 104 PHE A C 1
ATOM 847 O O . PHE A 1 104 ? -10.565 2.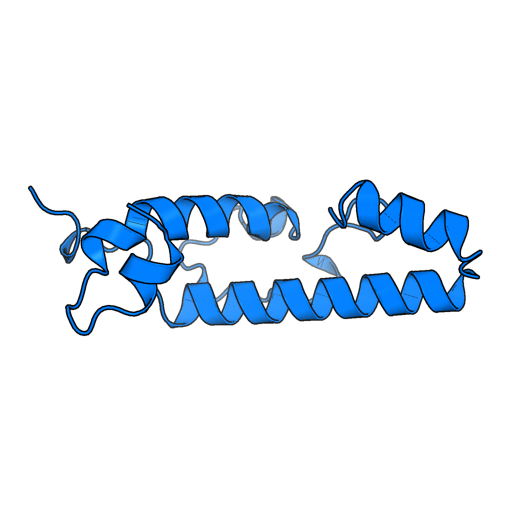710 15.854 1.00 76.62 104 PHE A O 1
ATOM 854 N N . GLY A 1 105 ? -9.418 1.164 17.004 1.00 69.00 105 GLY A N 1
ATOM 855 C CA . GLY A 1 105 ? -9.426 1.900 18.272 1.00 69.00 105 GLY A CA 1
ATOM 856 C C . GLY A 1 105 ? -10.735 1.814 19.063 1.00 69.00 105 GLY A C 1
ATOM 857 O O . GLY A 1 105 ? -10.781 2.325 20.182 1.00 69.00 105 GLY A O 1
ATOM 858 N N . ASP A 1 106 ? -11.765 1.137 18.546 1.00 69.00 106 ASP A N 1
ATOM 859 C CA . ASP A 1 106 ? -12.992 0.880 19.297 1.00 69.00 106 ASP A CA 1
ATOM 860 C C . ASP A 1 106 ? -12.784 -0.282 20.281 1.00 69.00 106 ASP A C 1
ATOM 862 O O . ASP A 1 106 ? -12.603 -1.445 19.906 1.00 69.00 106 ASP A O 1
ATOM 866 N N . THR A 1 107 ? -12.806 0.036 21.574 1.00 66.00 107 THR A N 1
ATOM 867 C CA . THR A 1 107 ? -12.636 -0.944 22.654 1.00 66.00 107 THR A CA 1
ATOM 868 C C . THR A 1 107 ? -13.890 -1.783 22.899 1.00 66.00 107 THR A C 1
ATOM 870 O O . THR A 1 107 ? -13.811 -2.785 23.611 1.00 66.00 107 THR A O 1
ATOM 873 N N . SER A 1 108 ? -15.022 -1.446 22.272 1.00 68.06 108 SER A N 1
ATOM 874 C CA . SER A 1 108 ? -16.312 -2.132 22.440 1.00 68.06 108 SER A CA 1
ATOM 875 C C . SER A 1 108 ? -16.304 -3.580 21.938 1.00 68.06 108 SER A C 1
ATOM 877 O O . SER A 1 108 ? -17.140 -4.382 22.349 1.00 68.06 108 SER A O 1
ATOM 879 N N . PHE A 1 109 ? -15.354 -3.929 21.068 1.00 60.66 109 PHE A N 1
ATOM 880 C CA . PHE A 1 109 ? -15.226 -5.256 20.456 1.00 60.66 109 PHE A CA 1
ATOM 881 C C . PHE A 1 109 ? -14.104 -6.113 21.062 1.00 60.66 109 PHE A C 1
ATOM 883 O O . PHE A 1 109 ? -13.918 -7.261 20.650 1.00 60.66 109 PHE A O 1
ATOM 890 N N . VAL A 1 110 ? -13.352 -5.588 22.034 1.00 56.94 110 VAL A N 1
ATOM 891 C CA . VAL A 1 110 ? -12.338 -6.361 22.758 1.00 56.94 110 VAL A CA 1
ATOM 892 C C . VAL A 1 110 ? -13.056 -7.174 23.833 1.00 56.94 110 VAL A C 1
ATOM 894 O O . VAL A 1 110 ? -13.568 -6.621 24.804 1.00 56.94 110 VAL A O 1
ATOM 897 N N . SER A 1 111 ? -13.129 -8.495 23.649 1.00 52.59 111 SER A N 1
ATOM 898 C CA . SER A 1 111 ? -13.674 -9.383 24.681 1.00 52.59 111 SER A CA 1
ATOM 899 C C . SER A 1 111 ? -12.822 -9.260 25.948 1.00 52.59 111 SER A C 1
ATOM 901 O O . SER A 1 111 ? -11.598 -9.380 25.870 1.00 52.59 111 SER A O 1
ATOM 903 N N . LYS A 1 112 ? -13.472 -8.989 27.086 1.00 45.41 112 LYS A N 1
ATOM 904 C CA . LYS A 1 112 ? -12.857 -9.079 28.419 1.00 45.41 112 LYS A CA 1
ATOM 905 C C . LYS A 1 112 ? -12.409 -10.503 28.723 1.00 45.41 112 LYS A C 1
ATOM 907 O O . LYS A 1 112 ? -13.074 -11.438 28.218 1.00 45.41 112 LYS A O 1
#

Organism: Ridgeia piscesae (NCBI:txid27915)

Radius of gyration: 16.79 Å; Cα contacts (8 Å, |Δi|>4): 54; chains: 1; bounding box: 36×36×48 Å

Foldseek 3Di:
DDPVVVVPDPDPLLQVCQVVLVVVLVVLCQQFDVVQVVPDPALLPRDLPDPNGGDDLVRGCPDPVVVVVCVVVVPDPVRSVVVSVVVSVVSNVVNNVSRVPRPHPDPPSHDD

Secondary structure (DSSP, 8-state):
--HHHHHT-SS--HHHHHHHHHHHHHHHGGGB-HHHHTT-S-GGG--TT-GGGB--TTTS---HHHHHHHHHTT--HHHHHHHHHHHHHHHHHHHHHHHHHS-TT-GGGS--

pLDDT: mean 81.66, std 11.57, range [45.41, 95.12]

Solvent-accessible surface area (backbone atoms only — not comparable to full-atom values): 6927 Å² total; per-residue (Å²): 133,60,68,70,65,62,75,70,44,98,60,92,51,61,48,75,45,43,66,57,50,54,53,48,47,63,60,60,51,66,45,40,39,69,72,67,56,63,85,58,88,54,72,72,78,57,68,67,80,45,68,93,37,36,52,53,84,91,64,46,83,70,55,69,70,54,52,50,51,42,61,76,70,64,55,49,74,70,54,49,52,50,51,52,51,52,53,49,52,51,52,31,53,51,52,51,53,46,51,73,73,45,75,79,91,55,69,90,46,58,81,129